Protein AF-A0A1Q8Y945-F1 (afdb_monomer_lite)

InterPro domains:
  IPR010982 Lambda repressor-like, DNA-binding domain superfamily [G3DSA:1.10.260.40] (6-76)

Secondary structure (DSSP, 8-state):
----EETTEEPPPHHHHHHHHHHHHHHHT--HHHHHHHHHHHTTS-HHHHHHHHHTSSPPPHHHHHHHHHHHHHHHT-

Radius of gyration: 12.22 Å; chains: 1; bounding box: 25×27×33 Å

Organism: NCBI:txid1111071

Structure (mmCIF, N/CA/C/O backbone):
data_AF-A0A1Q8Y945-F1
#
_entry.id   AF-A0A1Q8Y945-F1
#
loop_
_atom_site.group_PDB
_atom_site.id
_atom_site.type_symbol
_atom_site.label_atom_id
_atom_site.label_alt_id
_atom_site.label_comp_id
_atom_site.label_asym_id
_atom_site.label_entity_id
_atom_site.label_seq_id
_atom_site.pdbx_PDB_ins_code
_atom_site.Cartn_x
_atom_site.Cartn_y
_atom_site.Cartn_z
_atom_site.occupancy
_atom_site.B_iso_or_equiv
_atom_site.auth_seq_id
_atom_site.auth_comp_id
_atom_site.auth_asym_id
_atom_site.auth_atom_id
_atom_site.pdbx_PDB_model_num
ATOM 1 N N . MET A 1 1 ? -3.834 -0.271 -24.076 1.00 41.19 1 MET A N 1
ATOM 2 C CA . MET A 1 1 ? -3.153 -0.196 -22.768 1.00 41.19 1 MET A CA 1
ATOM 3 C C . MET A 1 1 ? -2.581 -1.585 -22.514 1.00 41.19 1 MET A C 1
ATOM 5 O O . MET A 1 1 ? -3.355 -2.486 -22.235 1.00 41.19 1 MET A O 1
ATOM 9 N N . GLY A 1 2 ? -1.307 -1.818 -22.841 1.00 47.69 2 GLY A N 1
ATOM 10 C CA . GLY A 1 2 ? -0.734 -3.171 -22.895 1.00 47.69 2 GLY A CA 1
ATOM 11 C C . GLY A 1 2 ? -0.367 -3.699 -21.510 1.00 47.69 2 GLY A C 1
ATOM 12 O O . GLY A 1 2 ? 0.306 -2.999 -20.757 1.00 47.69 2 GLY 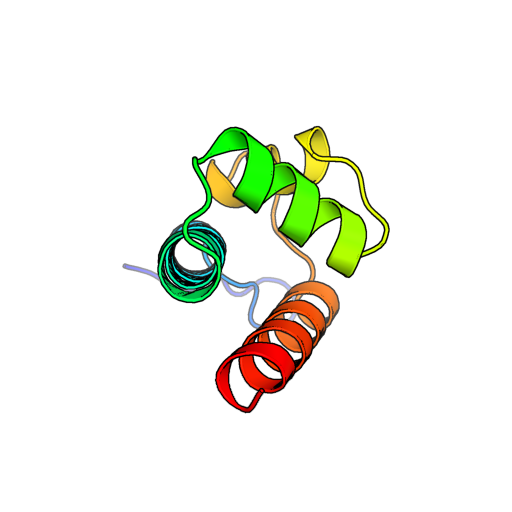A O 1
ATOM 13 N N . GLU A 1 3 ? -0.805 -4.916 -21.186 1.00 52.47 3 GLU A N 1
ATOM 14 C CA . GLU A 1 3 ? -0.324 -5.673 -20.028 1.00 52.47 3 GLU A CA 1
ATOM 15 C C . GLU A 1 3 ? 1.185 -5.898 -20.161 1.00 52.47 3 GLU A C 1
ATOM 17 O O . GLU A 1 3 ? 1.657 -6.526 -21.111 1.00 52.47 3 GLU A O 1
ATOM 22 N N . ALA A 1 4 ? 1.955 -5.369 -19.213 1.00 54.41 4 ALA A N 1
ATOM 23 C CA . ALA A 1 4 ? 3.385 -5.618 -19.143 1.00 54.41 4 ALA A CA 1
ATOM 24 C C . ALA A 1 4 ? 3.613 -7.053 -18.645 1.00 54.41 4 ALA A C 1
ATOM 26 O O . ALA A 1 4 ? 3.619 -7.318 -17.444 1.00 54.41 4 ALA A O 1
ATOM 27 N N . MET A 1 5 ? 3.767 -7.990 -19.581 1.00 48.94 5 MET A N 1
ATOM 28 C CA . MET A 1 5 ? 4.201 -9.350 -19.281 1.00 48.94 5 MET A CA 1
ATOM 29 C C . MET A 1 5 ? 5.727 -9.368 -19.133 1.00 48.94 5 MET A C 1
ATOM 31 O O . MET A 1 5 ? 6.448 -9.223 -20.118 1.00 48.94 5 MET A O 1
ATOM 35 N N . SER A 1 6 ? 6.229 -9.568 -17.916 1.00 49.00 6 SER A N 1
ATOM 36 C CA . SER A 1 6 ? 7.614 -9.979 -17.668 1.00 49.00 6 SER A CA 1
ATOM 37 C C . SER A 1 6 ? 7.611 -11.314 -16.915 1.00 49.00 6 SER A C 1
ATOM 39 O O . SER A 1 6 ? 6.949 -11.472 -15.891 1.00 49.00 6 SER A O 1
ATOM 41 N N . ASP A 1 7 ? 8.288 -12.314 -17.488 1.00 54.06 7 ASP A N 1
ATOM 42 C CA . ASP A 1 7 ? 8.504 -13.657 -16.922 1.00 54.06 7 ASP A CA 1
ATOM 43 C C . ASP A 1 7 ? 7.245 -14.417 -16.453 1.00 54.06 7 ASP A C 1
ATOM 45 O O . ASP A 1 7 ? 7.243 -15.078 -15.413 1.00 54.06 7 ASP A O 1
ATOM 49 N N . GLY A 1 8 ? 6.141 -14.329 -17.207 1.00 57.69 8 GLY A N 1
ATOM 50 C CA . GLY A 1 8 ? 4.928 -15.126 -16.958 1.00 57.69 8 GLY A CA 1
ATOM 51 C C . GLY A 1 8 ? 4.175 -14.786 -15.664 1.00 57.69 8 GLY A C 1
ATOM 52 O O . GLY A 1 8 ? 3.243 -15.501 -15.295 1.00 57.69 8 GLY A O 1
ATOM 53 N N . LYS A 1 9 ? 4.546 -13.700 -14.973 1.00 59.69 9 LYS A N 1
ATOM 54 C CA . LYS A 1 9 ? 3.856 -13.192 -13.782 1.00 59.69 9 LYS A CA 1
ATOM 55 C C . LYS A 1 9 ? 3.178 -11.860 -14.094 1.00 59.69 9 LYS A C 1
ATOM 57 O O . LYS A 1 9 ? 3.825 -10.910 -14.519 1.00 59.69 9 LYS A O 1
ATOM 62 N N . MET A 1 10 ? 1.872 -11.785 -13.841 1.00 74.69 10 MET A N 1
ATOM 63 C CA . MET A 1 10 ? 1.080 -10.56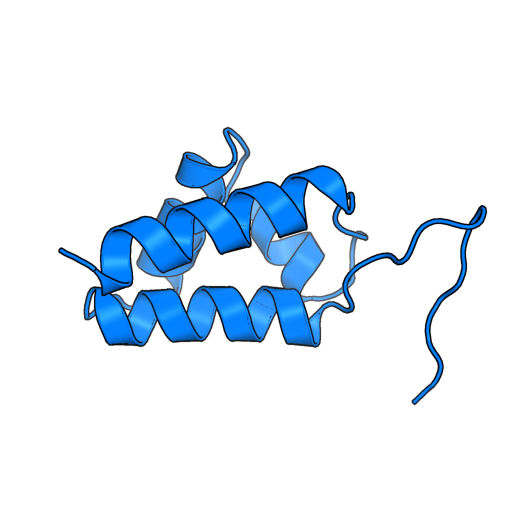7 -14.018 1.00 74.69 10 MET A CA 1
ATOM 64 C C . MET A 1 10 ? 1.478 -9.530 -12.958 1.00 74.69 10 MET A C 1
ATOM 66 O O . MET A 1 10 ? 1.094 -9.632 -11.793 1.00 74.69 10 MET A O 1
ATOM 70 N N . VAL A 1 11 ? 2.310 -8.566 -13.353 1.00 86.38 11 VAL A N 1
ATOM 71 C CA . VAL A 1 11 ? 2.716 -7.429 -12.520 1.00 86.38 11 VAL A CA 1
ATOM 72 C C . VAL A 1 11 ? 1.558 -6.428 -12.461 1.00 86.38 11 VAL A C 1
ATOM 74 O O . VAL A 1 11 ? 1.042 -6.055 -13.517 1.00 86.38 11 VAL A O 1
ATOM 77 N N . PRO A 1 12 ? 1.137 -5.963 -11.271 1.00 91.75 12 PRO A N 1
ATOM 78 C CA . PRO A 1 12 ? 0.069 -4.978 -11.177 1.00 91.75 12 PRO A CA 1
ATOM 79 C C . PRO A 1 12 ? 0.513 -3.654 -11.820 1.00 91.75 12 PRO A C 1
ATOM 81 O O . PRO A 1 12 ? 1.603 -3.152 -11.514 1.00 91.75 12 PRO A O 1
ATOM 84 N N . PRO A 1 13 ? -0.309 -3.050 -12.691 1.00 93.69 13 PRO A N 1
ATOM 85 C CA . PRO A 1 13 ? -0.017 -1.731 -13.220 1.00 93.69 13 PRO A CA 1
ATOM 86 C C . PRO A 1 13 ? -0.069 -0.681 -12.092 1.00 93.69 13 PRO A C 1
ATOM 88 O O . PRO A 1 13 ? -0.864 -0.825 -11.155 1.00 93.69 13 PRO A O 1
ATOM 91 N N . PRO A 1 14 ? 0.713 0.410 -12.190 1.00 96.50 14 PRO A N 1
ATOM 92 C CA . PRO A 1 14 ? 0.732 1.478 -11.185 1.00 96.50 14 PRO A CA 1
ATOM 93 C C . PRO A 1 14 ? -0.658 2.041 -10.859 1.00 96.50 14 PRO A C 1
ATOM 95 O O . PRO A 1 14 ? -0.958 2.350 -9.707 1.00 96.50 14 PRO A O 1
ATOM 98 N N . GLU A 1 15 ? -1.548 2.092 -11.854 1.00 96.81 15 GLU A N 1
ATOM 99 C CA . GLU A 1 15 ? -2.933 2.537 -11.674 1.00 96.81 15 GLU A CA 1
ATOM 100 C C . GLU A 1 15 ? -3.729 1.649 -10.710 1.00 96.81 15 GLU A C 1
ATOM 102 O O . GLU A 1 15 ? -4.495 2.167 -9.902 1.00 96.81 15 GLU A O 1
ATOM 107 N N . GLN A 1 16 ? -3.517 0.330 -10.724 1.00 96.62 16 GLN A N 1
ATOM 108 C CA . GLN A 1 16 ? -4.181 -0.580 -9.784 1.00 96.62 16 GLN A CA 1
ATOM 109 C C . GLN A 1 16 ? -3.629 -0.435 -8.362 1.00 96.62 16 GLN A C 1
ATOM 111 O O . GLN A 1 16 ? -4.387 -0.481 -7.389 1.00 96.62 16 GLN A O 1
ATOM 116 N N . VAL A 1 17 ? -2.319 -0.206 -8.225 1.00 97.19 17 VAL A N 1
ATOM 117 C CA . VAL A 1 17 ? -1.701 0.098 -6.925 1.00 97.19 17 VAL A CA 1
ATOM 118 C C . VA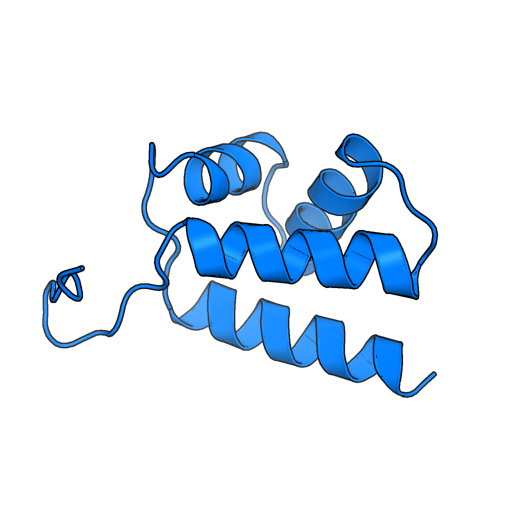L A 1 17 ? -2.296 1.387 -6.353 1.00 97.19 17 VAL A C 1
ATOM 120 O O . VAL A 1 17 ? -2.736 1.413 -5.201 1.00 97.19 17 VAL A O 1
ATOM 123 N N . LYS A 1 18 ? -2.395 2.429 -7.185 1.00 98.06 18 LYS A N 1
ATOM 124 C CA . LYS A 1 18 ? -2.994 3.715 -6.821 1.00 98.06 18 LYS A CA 1
ATOM 125 C C . LYS A 1 18 ? -4.473 3.577 -6.447 1.00 98.06 18 LYS A C 1
ATOM 127 O O . LYS A 1 18 ? -4.879 4.115 -5.419 1.00 98.06 18 LYS A O 1
ATOM 132 N N . ALA A 1 19 ? -5.256 2.830 -7.225 1.00 97.19 19 ALA A N 1
ATOM 133 C CA . ALA A 1 19 ? -6.670 2.577 -6.941 1.00 97.19 19 ALA A CA 1
ATOM 134 C C . ALA A 1 19 ? -6.865 1.876 -5.585 1.00 97.19 19 ALA A C 1
ATOM 136 O O . ALA A 1 19 ? -7.765 2.224 -4.824 1.00 97.19 19 ALA A O 1
ATOM 137 N N . THR A 1 20 ? -5.969 0.950 -5.229 1.00 96.75 20 THR A N 1
ATOM 138 C CA . THR A 1 20 ? -6.018 0.259 -3.930 1.00 96.75 20 THR A CA 1
ATOM 139 C C . THR A 1 20 ? -5.768 1.222 -2.763 1.00 96.75 20 THR A C 1
ATOM 141 O O . THR A 1 20 ? -6.478 1.179 -1.760 1.00 96.75 20 THR A O 1
ATOM 144 N N . ARG A 1 21 ? -4.816 2.160 -2.894 1.00 97.94 21 ARG A N 1
ATOM 145 C CA . ARG A 1 21 ? -4.634 3.236 -1.900 1.00 97.94 21 ARG A CA 1
ATOM 146 C C . ARG A 1 21 ? -5.877 4.127 -1.807 1.00 97.94 21 ARG A C 1
ATOM 148 O O . ARG A 1 21 ? -6.237 4.557 -0.713 1.00 97.94 21 ARG A O 1
ATOM 155 N N . GLU A 1 22 ? -6.517 4.450 -2.927 1.00 98.06 22 GLU A N 1
ATOM 156 C CA . GLU A 1 22 ? -7.723 5.291 -2.937 1.00 98.06 22 GLU A CA 1
ATOM 157 C C . GLU A 1 22 ? -8.894 4.627 -2.219 1.00 98.06 22 GLU A C 1
ATOM 159 O O . GLU A 1 22 ? -9.568 5.306 -1.447 1.00 98.06 22 GLU A O 1
ATOM 164 N N . ALA A 1 23 ? -9.066 3.312 -2.372 1.00 96.56 23 ALA A N 1
ATOM 165 C CA . ALA A 1 23 ? -10.020 2.543 -1.576 1.00 96.56 23 ALA A CA 1
ATOM 166 C C . ALA A 1 23 ? -9.737 2.692 -0.071 1.00 96.56 23 ALA A C 1
ATOM 168 O O . ALA A 1 23 ? -10.634 3.041 0.692 1.00 96.56 23 ALA A O 1
ATOM 169 N N . ILE A 1 24 ? -8.472 2.571 0.351 1.00 97.31 24 ILE A N 1
ATOM 170 C CA . ILE A 1 24 ? -8.073 2.788 1.753 1.00 97.31 24 ILE A CA 1
ATOM 171 C C . ILE A 1 24 ? -8.376 4.211 2.240 1.00 97.31 24 ILE A C 1
ATOM 173 O O . ILE A 1 24 ? -8.816 4.384 3.377 1.00 97.31 24 ILE A O 1
ATOM 177 N N . GLN A 1 25 ? -8.183 5.241 1.407 1.00 97.81 25 GLN A N 1
ATOM 178 C CA . GLN A 1 25 ? -8.574 6.607 1.782 1.00 97.81 25 GLN A CA 1
ATOM 179 C C . GLN A 1 25 ? -10.068 6.710 2.083 1.00 97.81 25 GLN A C 1
ATOM 181 O O . GLN A 1 25 ? -10.445 7.405 3.021 1.00 97.81 25 GLN A O 1
ATOM 186 N N . ILE A 1 26 ? -10.902 6.054 1.274 1.00 96.12 26 ILE A N 1
ATOM 187 C CA . ILE A 1 26 ? -12.358 6.099 1.409 1.00 96.12 26 ILE A CA 1
ATOM 188 C C . ILE A 1 26 ? -12.784 5.332 2.660 1.00 96.12 26 ILE A C 1
ATOM 190 O O . ILE A 1 26 ? -13.448 5.906 3.518 1.00 96.12 26 ILE A O 1
ATOM 194 N N . VAL A 1 27 ? -12.350 4.076 2.791 1.00 95.00 27 VAL A N 1
ATOM 195 C CA . VAL A 1 27 ? -12.747 3.173 3.883 1.00 95.00 27 VAL A CA 1
ATOM 196 C C . VAL A 1 27 ? -12.331 3.722 5.249 1.00 95.00 27 VAL A C 1
ATOM 198 O O . VAL A 1 27 ? -13.110 3.678 6.194 1.00 95.00 27 VAL A O 1
ATOM 201 N N . LEU A 1 28 ? -11.125 4.288 5.357 1.00 95.62 28 LEU A N 1
ATOM 202 C CA . LEU A 1 28 ? -10.582 4.773 6.631 1.00 95.62 28 LEU A CA 1
ATOM 203 C C . LEU A 1 28 ? -10.684 6.296 6.820 1.00 95.62 28 LEU A C 1
ATOM 205 O O . LEU A 1 28 ? -10.190 6.823 7.817 1.00 95.62 28 LEU A O 1
ATOM 209 N N . GLY A 1 29 ? -11.264 7.032 5.867 1.00 96.75 29 GLY A N 1
ATOM 210 C CA . GLY A 1 29 ? -11.332 8.499 5.919 1.00 96.75 29 GLY A CA 1
ATOM 211 C C . GLY A 1 29 ? -9.958 9.187 5.934 1.00 96.75 29 GLY A C 1
ATOM 212 O O . GLY A 1 29 ? -9.801 10.272 6.501 1.00 96.75 29 GLY A O 1
ATOM 213 N N . LEU A 1 30 ? -8.939 8.561 5.337 1.00 97.62 30 LEU A N 1
ATOM 214 C CA . LEU A 1 30 ? -7.553 9.029 5.379 1.00 97.62 30 LEU A CA 1
ATOM 215 C C . LEU A 1 30 ? -7.216 9.976 4.222 1.00 97.62 30 LEU A C 1
ATOM 217 O O . LEU A 1 30 ? -7.696 9.847 3.096 1.00 97.62 30 LEU A O 1
ATOM 221 N N . LYS A 1 31 ? -6.301 10.915 4.482 1.00 98.44 31 LYS A N 1
ATOM 222 C CA . LYS A 1 31 ? -5.632 11.695 3.430 1.00 98.44 31 LYS A CA 1
ATOM 223 C C . LYS A 1 31 ? -4.517 10.871 2.777 1.00 98.44 31 LYS A C 1
ATOM 225 O O . LYS A 1 31 ? -4.035 9.899 3.357 1.00 98.44 31 LYS A O 1
ATOM 230 N N . ILE A 1 32 ? -4.061 11.312 1.603 1.00 98.06 32 ILE A N 1
ATOM 231 C CA . ILE A 1 32 ? -3.10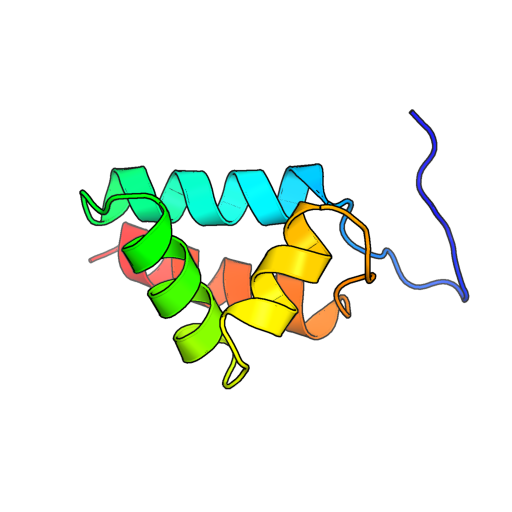5 10.580 0.756 1.00 98.06 32 ILE A CA 1
ATOM 232 C C . ILE A 1 32 ? -1.874 10.064 1.497 1.00 98.06 32 ILE A C 1
ATOM 234 O O . ILE A 1 32 ? -1.580 8.875 1.413 1.00 98.06 32 ILE A O 1
ATOM 238 N N . THR A 1 33 ? -1.200 10.914 2.273 1.00 98.31 33 THR A N 1
ATOM 239 C CA . THR A 1 33 ? 0.018 10.530 2.995 1.00 98.31 33 THR A CA 1
ATOM 240 C C . THR A 1 33 ? -0.253 9.416 4.004 1.00 98.31 33 THR A C 1
ATOM 242 O O . THR A 1 33 ? 0.466 8.423 4.019 1.00 98.31 33 THR A O 1
ATOM 245 N N . ALA A 1 34 ? -1.331 9.535 4.784 1.00 98.50 34 ALA A N 1
ATOM 246 C CA . ALA A 1 34 ? -1.697 8.537 5.785 1.00 98.50 34 ALA A CA 1
ATOM 247 C C . ALA A 1 34 ? -2.124 7.207 5.143 1.00 98.50 34 ALA A C 1
ATOM 249 O O . ALA A 1 34 ? -1.779 6.148 5.654 1.00 98.50 34 ALA A O 1
ATOM 250 N N . ALA A 1 35 ? -2.810 7.242 3.996 1.00 98.38 35 ALA A N 1
ATOM 251 C CA . ALA A 1 35 ? -3.146 6.031 3.250 1.00 98.38 35 ALA A CA 1
ATOM 252 C C . ALA A 1 35 ? -1.902 5.347 2.650 1.00 98.38 35 ALA A C 1
ATOM 254 O O . ALA A 1 35 ? -1.815 4.122 2.667 1.00 98.38 35 ALA A O 1
ATOM 255 N N . GLN A 1 36 ? -0.917 6.111 2.160 1.00 98.56 36 GLN A N 1
ATOM 256 C CA . GLN A 1 36 ? 0.362 5.556 1.694 1.00 98.56 36 GLN A CA 1
ATOM 257 C C . GLN A 1 36 ? 1.169 4.939 2.844 1.00 98.56 36 GLN A C 1
ATOM 259 O O . GLN A 1 36 ? 1.716 3.850 2.681 1.00 98.56 36 GLN A O 1
ATOM 264 N N . ASP A 1 37 ? 1.226 5.609 4.000 1.00 98.62 37 ASP A N 1
ATOM 265 C CA . ASP A 1 37 ? 1.864 5.074 5.210 1.00 98.62 37 ASP A CA 1
ATOM 266 C C . ASP A 1 37 ? 1.163 3.786 5.672 1.00 98.62 37 ASP A C 1
ATOM 268 O O . ASP A 1 37 ? 1.830 2.796 5.974 1.00 98.62 37 ASP A O 1
ATOM 272 N N . TRP A 1 38 ? -0.173 3.759 5.633 1.00 98.25 38 TRP A N 1
ATOM 273 C CA . TRP A 1 38 ? -0.968 2.573 5.945 1.00 98.25 38 TRP A CA 1
ATOM 274 C C . TRP A 1 38 ? -0.649 1.403 5.004 1.00 98.25 38 TRP A C 1
ATOM 276 O O . TRP A 1 38 ? -0.320 0.312 5.467 1.00 98.25 38 TRP A O 1
ATOM 286 N N . CYS A 1 39 ? -0.675 1.629 3.685 1.00 98.19 39 CYS A N 1
ATOM 287 C CA . CYS A 1 39 ? -0.394 0.581 2.700 1.00 98.19 39 CYS A CA 1
ATOM 288 C C . CYS A 1 39 ? 1.046 0.059 2.816 1.00 98.19 39 CYS A C 1
ATOM 290 O O . CYS A 1 39 ? 1.291 -1.143 2.697 1.00 98.19 39 CYS A O 1
ATOM 292 N N . ALA A 1 40 ? 2.007 0.949 3.078 1.00 98.44 40 ALA A N 1
ATOM 293 C CA . ALA A 1 40 ? 3.394 0.568 3.297 1.00 98.44 40 ALA A CA 1
ATOM 294 C C . ALA A 1 40 ? 3.559 -0.288 4.563 1.00 98.44 40 ALA A C 1
ATOM 296 O O . ALA A 1 40 ? 4.198 -1.341 4.512 1.00 98.44 40 ALA A O 1
ATOM 297 N N . ALA A 1 41 ? 2.930 0.109 5.673 1.00 98.25 41 ALA A N 1
ATOM 298 C CA . ALA A 1 41 ? 2.941 -0.656 6.917 1.00 98.25 41 ALA A CA 1
ATOM 299 C C . ALA A 1 41 ? 2.271 -2.029 6.752 1.00 98.25 41 ALA A C 1
ATOM 301 O O . ALA A 1 41 ? 2.811 -3.036 7.211 1.00 98.25 41 ALA A O 1
ATOM 302 N N . ALA A 1 42 ? 1.147 -2.090 6.030 1.00 97.56 42 ALA A N 1
ATOM 303 C CA . ALA A 1 42 ? 0.430 -3.327 5.722 1.00 97.56 42 ALA A CA 1
ATOM 304 C C . ALA A 1 42 ? 1.295 -4.345 4.958 1.00 97.56 42 ALA A C 1
ATOM 306 O O . ALA A 1 42 ? 1.107 -5.552 5.117 1.00 97.56 42 ALA A O 1
ATOM 307 N N . LEU A 1 43 ? 2.253 -3.863 4.162 1.00 97.81 43 LEU A N 1
ATOM 308 C CA . LEU A 1 43 ? 3.186 -4.664 3.367 1.00 97.81 43 LEU A CA 1
ATOM 309 C C . LEU A 1 43 ? 4.587 -4.776 3.982 1.00 97.81 43 LEU A C 1
ATOM 311 O O . LEU A 1 43 ? 5.489 -5.300 3.331 1.00 97.81 43 LEU A O 1
ATOM 315 N N . HIS A 1 44 ? 4.789 -4.281 5.207 1.00 97.69 44 HIS A N 1
ATOM 316 C CA . HIS A 1 44 ? 6.095 -4.246 5.872 1.00 97.69 44 HIS A CA 1
ATOM 317 C C . HIS A 1 44 ? 7.195 -3.607 5.005 1.00 97.69 44 HIS A C 1
ATOM 319 O O . HIS A 1 44 ? 8.328 -4.084 4.934 1.00 97.69 44 HIS A O 1
ATOM 325 N N . THR A 1 45 ? 6.853 -2.516 4.322 1.00 97.88 45 THR A N 1
ATOM 326 C CA . THR A 1 45 ? 7.762 -1.759 3.459 1.00 97.88 45 THR A CA 1
ATOM 327 C C . THR A 1 45 ? 7.770 -0.276 3.829 1.00 97.88 45 THR A C 1
ATOM 329 O O . THR A 1 45 ? 7.101 0.160 4.763 1.00 97.88 45 THR A O 1
ATOM 332 N N . SER A 1 46 ? 8.555 0.521 3.106 1.00 98.31 46 SER A N 1
ATOM 333 C CA . SER A 1 46 ? 8.612 1.970 3.300 1.00 98.31 46 SER A CA 1
ATOM 334 C C . SER A 1 46 ? 7.563 2.699 2.454 1.00 98.31 46 SER A C 1
ATOM 336 O O . SER A 1 46 ? 7.256 2.275 1.336 1.00 98.31 46 SER A O 1
ATOM 338 N N . ARG A 1 47 ? 7.086 3.864 2.924 1.00 98.44 47 ARG A N 1
ATOM 339 C CA . ARG A 1 47 ? 6.222 4.755 2.124 1.00 98.44 47 ARG A CA 1
ATOM 340 C C . ARG A 1 47 ? 6.849 5.090 0.771 1.00 98.44 47 ARG A C 1
ATOM 342 O O . ARG A 1 47 ? 6.152 5.136 -0.236 1.00 98.44 47 ARG A O 1
ATOM 349 N N . ARG A 1 48 ? 8.171 5.293 0.732 1.00 98.31 48 ARG A N 1
ATOM 350 C CA . ARG A 1 48 ? 8.893 5.606 -0.508 1.00 98.31 48 ARG A CA 1
ATOM 351 C C . ARG A 1 48 ? 8.789 4.472 -1.526 1.00 98.31 48 ARG A C 1
ATOM 353 O O . ARG A 1 48 ? 8.546 4.746 -2.695 1.00 98.31 48 ARG A O 1
ATOM 360 N N . SER A 1 49 ? 8.957 3.223 -1.092 1.00 98.00 49 SER A N 1
ATOM 361 C CA . SER A 1 49 ? 8.796 2.058 -1.970 1.00 98.00 49 SER A CA 1
ATOM 362 C C . SER A 1 49 ? 7.373 1.969 -2.515 1.00 98.00 49 SER A C 1
ATOM 364 O O . SER A 1 49 ? 7.204 1.746 -3.708 1.00 98.00 49 SER A O 1
ATOM 366 N N . PHE A 1 50 ? 6.370 2.230 -1.671 1.00 98.12 50 PHE A N 1
ATOM 367 C CA . PHE A 1 50 ? 4.974 2.259 -2.104 1.00 98.12 50 PHE A CA 1
ATOM 368 C C . PHE A 1 50 ? 4.704 3.352 -3.146 1.00 98.12 50 PHE A C 1
ATOM 370 O O . PHE A 1 50 ? 4.150 3.070 -4.203 1.00 98.12 50 PHE A O 1
ATOM 377 N N . GLN A 1 51 ? 5.182 4.575 -2.908 1.00 98.38 51 GLN A N 1
ATOM 378 C CA . GLN A 1 51 ? 5.056 5.689 -3.853 1.00 98.38 51 GLN A CA 1
ATOM 379 C C . GLN A 1 51 ? 5.690 5.381 -5.215 1.00 98.38 51 GLN A C 1
ATOM 381 O O . GLN A 1 51 ? 5.104 5.708 -6.238 1.00 98.38 51 GLN A O 1
ATOM 386 N N . GLN A 1 52 ? 6.853 4.722 -5.238 1.00 98.31 52 GLN A N 1
ATOM 387 C CA . GLN A 1 52 ? 7.509 4.316 -6.488 1.00 98.31 52 GLN A CA 1
ATOM 388 C C . GLN A 1 52 ? 6.688 3.293 -7.281 1.00 98.31 52 GLN A C 1
ATOM 390 O O . GLN A 1 52 ? 6.768 3.261 -8.506 1.00 98.31 52 GLN A O 1
ATOM 395 N N . TRP A 1 53 ? 5.894 2.463 -6.600 1.00 98.00 53 TRP A N 1
ATOM 396 C CA . TRP A 1 53 ? 4.951 1.562 -7.260 1.00 98.00 53 TRP A CA 1
ATOM 397 C C . TRP A 1 53 ? 3.740 2.302 -7.830 1.00 98.00 53 TRP A C 1
ATOM 399 O O . TRP A 1 53 ? 3.270 1.944 -8.904 1.00 98.00 53 TRP A O 1
ATOM 409 N N . GLU A 1 54 ?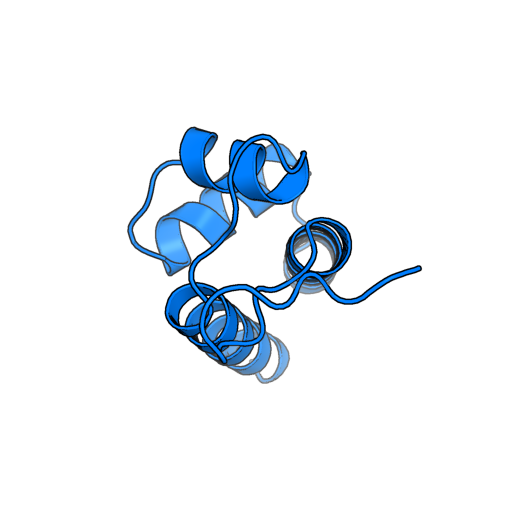 3.265 3.352 -7.158 1.00 97.38 54 GLU A N 1
ATOM 410 C CA . GLU A 1 54 ? 2.162 4.189 -7.651 1.00 97.38 54 GLU A CA 1
ATOM 411 C C . GLU A 1 54 ? 2.551 5.064 -8.845 1.00 97.38 54 GLU A C 1
ATOM 413 O O . GLU A 1 54 ? 1.726 5.302 -9.725 1.00 97.38 54 GLU A O 1
ATOM 418 N N . THR A 1 55 ? 3.788 5.563 -8.879 1.00 96.69 55 THR A N 1
ATOM 419 C CA . THR A 1 55 ? 4.302 6.367 -10.000 1.00 96.69 55 THR A CA 1
ATOM 420 C C . THR A 1 55 ? 4.761 5.510 -11.175 1.00 96.69 55 THR A C 1
ATOM 422 O O . THR A 1 55 ? 4.907 6.023 -12.280 1.00 96.69 55 THR A O 1
ATOM 425 N N . GLY A 1 56 ? 4.985 4.212 -10.953 1.00 95.06 56 GLY A N 1
ATOM 426 C CA . GLY A 1 56 ? 5.580 3.316 -11.940 1.00 95.06 56 GLY A CA 1
ATOM 427 C C . GLY A 1 56 ? 7.101 3.424 -12.048 1.00 95.06 56 GLY A C 1
ATOM 428 O O . GLY A 1 56 ? 7.684 2.745 -12.888 1.00 95.06 56 GLY A O 1
ATOM 429 N N . ASP A 1 57 ? 7.755 4.197 -11.171 1.00 96.31 57 ASP A N 1
ATOM 430 C CA . ASP A 1 57 ? 9.223 4.241 -11.062 1.00 96.31 57 ASP A CA 1
ATOM 431 C C . ASP A 1 57 ? 9.806 2.863 -10.701 1.00 96.31 57 ASP A C 1
ATOM 433 O O . ASP A 1 57 ? 10.962 2.557 -10.999 1.00 96.31 57 ASP A O 1
ATOM 437 N N . ARG A 1 58 ? 9.011 2.023 -10.027 1.00 95.50 58 ARG A N 1
ATOM 438 C CA . ARG A 1 58 ? 9.316 0.621 -9.744 1.00 95.50 58 ARG A CA 1
ATOM 439 C C . ARG A 1 58 ? 8.065 -0.230 -9.942 1.00 95.50 58 ARG A C 1
ATOM 441 O O . ARG A 1 58 ? 6.964 0.188 -9.610 1.00 95.50 58 ARG A O 1
ATOM 448 N N . SER A 1 59 ? 8.234 -1.472 -10.377 1.00 94.44 59 SER A N 1
ATOM 449 C CA . SER A 1 59 ? 7.145 -2.452 -10.395 1.00 94.44 59 SER A CA 1
ATOM 450 C C . SER A 1 59 ? 6.931 -3.089 -9.017 1.00 94.44 59 SER A C 1
ATOM 452 O O . SER A 1 59 ? 7.892 -3.471 -8.339 1.00 94.44 59 SER A O 1
ATOM 454 N N . MET A 1 60 ? 5.672 -3.233 -8.602 1.00 95.38 60 MET A N 1
ATOM 455 C CA . MET A 1 60 ? 5.312 -3.988 -7.399 1.00 95.38 60 MET A CA 1
ATOM 456 C C . MET A 1 60 ? 5.357 -5.494 -7.686 1.00 95.38 60 MET A C 1
ATOM 458 O O . MET A 1 60 ? 4.919 -5.950 -8.739 1.00 95.38 60 MET A O 1
ATOM 462 N N . HIS A 1 61 ? 5.864 -6.291 -6.742 1.00 95.19 61 HIS A N 1
ATOM 463 C CA . HIS A 1 61 ? 5.831 -7.748 -6.873 1.00 95.19 61 HIS A CA 1
ATOM 464 C C . HIS A 1 61 ? 4.378 -8.263 -6.751 1.00 95.19 61 HIS A C 1
ATOM 466 O O . HIS A 1 61 ? 3.700 -7.876 -5.797 1.00 95.19 61 HIS A O 1
ATOM 472 N N . PRO A 1 62 ? 3.903 -9.184 -7.614 1.00 94.81 62 PRO A N 1
ATOM 473 C CA . PRO A 1 62 ? 2.509 -9.651 -7.594 1.00 94.81 62 PRO A CA 1
ATOM 474 C C . PRO A 1 62 ? 2.046 -10.183 -6.231 1.00 94.81 62 PRO A C 1
ATOM 476 O O . PRO A 1 62 ? 0.949 -9.879 -5.783 1.00 94.81 62 PRO A O 1
ATOM 479 N N . ALA A 1 63 ? 2.914 -10.900 -5.506 1.00 94.69 63 ALA A N 1
ATOM 480 C CA . ALA A 1 63 ? 2.580 -11.396 -4.165 1.00 94.69 63 ALA A CA 1
ATOM 481 C C . ALA A 1 63 ? 2.325 -10.275 -3.137 1.00 94.69 63 ALA A C 1
ATOM 483 O O . ALA A 1 63 ? 1.507 -10.449 -2.239 1.00 94.69 63 ALA A O 1
ATOM 484 N N . PHE A 1 64 ? 2.998 -9.123 -3.262 1.00 96.62 64 PHE A N 1
ATOM 485 C CA . PHE A 1 64 ? 2.713 -7.970 -2.400 1.00 96.62 64 PHE A CA 1
ATOM 486 C C . PHE A 1 64 ? 1.360 -7.358 -2.746 1.00 96.62 64 PHE A C 1
ATOM 488 O O . PHE A 1 64 ? 0.629 -6.954 -1.850 1.00 96.62 64 PHE A O 1
ATOM 495 N N . PHE A 1 65 ? 1.002 -7.338 -4.027 1.00 96.38 65 PHE A N 1
ATOM 496 C CA . PHE A 1 65 ? -0.287 -6.820 -4.457 1.00 96.38 65 PHE A CA 1
ATOM 497 C C . PHE A 1 65 ? -1.453 -7.688 -3.988 1.00 96.38 65 PHE A C 1
ATOM 499 O O . PHE A 1 65 ? -2.412 -7.169 -3.421 1.00 96.38 65 PHE A O 1
ATOM 506 N N . GLU A 1 66 ? -1.344 -9.011 -4.131 1.00 96.19 66 GLU A N 1
ATOM 507 C CA . GLU A 1 66 ? -2.363 -9.927 -3.610 1.00 96.19 66 GLU A CA 1
ATOM 508 C C . GLU A 1 66 ? -2.480 -9.833 -2.081 1.00 96.19 66 GLU A C 1
ATOM 510 O O . GLU A 1 66 ? -3.589 -9.775 -1.551 1.00 96.19 66 GLU A O 1
ATOM 515 N N . LEU A 1 67 ? -1.358 -9.711 -1.357 1.00 96.75 67 LEU A N 1
ATOM 516 C CA . LEU A 1 67 ? -1.384 -9.479 0.090 1.00 96.75 67 LEU A CA 1
ATOM 517 C C . LEU A 1 67 ? -2.082 -8.160 0.456 1.00 96.75 67 LEU A C 1
ATOM 519 O O . LEU A 1 67 ? -2.857 -8.127 1.413 1.00 96.75 67 LEU A O 1
ATOM 523 N N . LEU A 1 68 ? -1.819 -7.081 -0.288 1.00 96.62 68 LEU A N 1
ATOM 524 C CA . LEU A 1 68 ? -2.465 -5.787 -0.067 1.00 96.62 68 LEU A CA 1
ATOM 525 C C . LEU A 1 68 ? -3.979 -5.900 -0.251 1.00 96.62 68 LEU A C 1
ATOM 527 O O . LEU A 1 68 ? -4.719 -5.471 0.628 1.00 96.62 68 LEU A O 1
ATOM 531 N N . LYS A 1 69 ? -4.432 -6.526 -1.344 1.00 95.94 69 LYS A N 1
ATOM 532 C CA . LYS A 1 69 ? -5.857 -6.748 -1.628 1.00 95.94 69 LYS A CA 1
ATOM 533 C C . LYS A 1 69 ? -6.549 -7.529 -0.515 1.00 95.94 69 LYS A C 1
ATOM 535 O O . LYS A 1 69 ? -7.610 -7.117 -0.063 1.00 95.94 69 LYS A O 1
ATOM 540 N N . ILE A 1 70 ? -5.929 -8.609 -0.031 1.00 96.31 70 ILE A N 1
ATOM 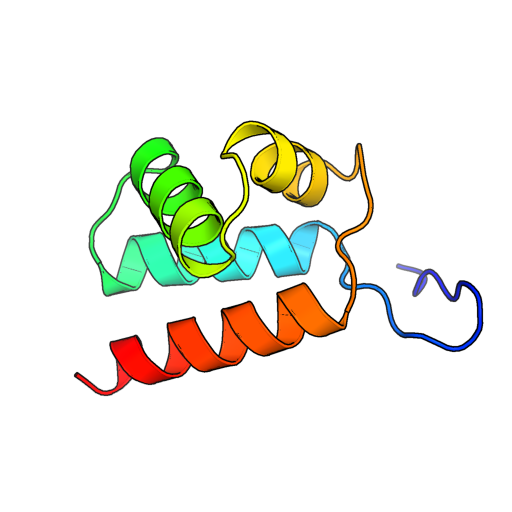541 C CA . ILE A 1 70 ? -6.460 -9.388 1.097 1.00 96.31 70 ILE A CA 1
ATOM 542 C C . ILE A 1 70 ? -6.612 -8.497 2.337 1.00 96.31 70 ILE A C 1
ATOM 544 O O . ILE A 1 70 ? -7.656 -8.507 2.980 1.00 96.31 70 ILE A O 1
ATOM 548 N N . LYS A 1 71 ? -5.591 -7.698 2.670 1.00 95.69 71 LYS A N 1
ATOM 549 C CA . LYS A 1 71 ? -5.629 -6.813 3.845 1.00 95.69 71 LYS A CA 1
ATOM 550 C C . LYS A 1 71 ? -6.661 -5.694 3.716 1.00 95.69 71 LYS A C 1
ATOM 552 O O . LYS A 1 71 ? -7.281 -5.360 4.717 1.00 95.69 71 LYS A O 1
ATOM 557 N N . VAL A 1 72 ? -6.852 -5.141 2.519 1.00 94.38 72 VAL A N 1
ATOM 558 C CA . VAL A 1 72 ? -7.895 -4.140 2.236 1.00 94.38 72 VAL A CA 1
ATOM 559 C C . VAL A 1 72 ? -9.280 -4.753 2.446 1.00 94.38 72 VAL A C 1
ATOM 561 O O . VAL A 1 72 ? -10.064 -4.215 3.222 1.00 94.38 72 VAL A O 1
ATOM 564 N N . ALA A 1 73 ? -9.541 -5.921 1.850 1.00 93.19 73 ALA A N 1
ATOM 565 C CA . ALA A 1 73 ? -10.825 -6.611 1.979 1.00 93.19 73 ALA A CA 1
ATOM 566 C C . ALA A 1 73 ? -11.171 -6.951 3.441 1.00 93.19 73 ALA A C 1
ATOM 568 O O . ALA A 1 73 ? -12.324 -6.857 3.845 1.00 93.19 73 ALA A O 1
ATOM 569 N N . LEU A 1 74 ? -10.179 -7.297 4.270 1.00 93.12 74 LEU A N 1
ATOM 570 C CA . LEU A 1 74 ? -10.404 -7.566 5.698 1.00 93.12 74 LEU A CA 1
ATOM 571 C C . LEU A 1 74 ? -10.913 -6.343 6.479 1.00 93.12 74 LEU A C 1
ATOM 573 O O . LEU A 1 74 ? -11.590 -6.512 7.488 1.00 93.12 74 LEU A O 1
ATOM 577 N N . ILE A 1 75 ? -10.600 -5.129 6.028 1.00 90.56 75 ILE A N 1
ATOM 578 C CA . ILE A 1 75 ? -10.990 -3.886 6.706 1.00 90.56 75 ILE A CA 1
ATOM 579 C C . ILE A 1 75 ? -12.355 -3.409 6.223 1.00 90.56 75 ILE A C 1
ATOM 581 O O . ILE A 1 75 ? -13.112 -2.873 7.016 1.00 90.56 75 ILE A O 1
ATOM 585 N N . GLU A 1 76 ? -12.700 -3.650 4.957 1.00 81.00 76 GLU A N 1
ATOM 586 C CA . GLU A 1 76 ? -14.036 -3.355 4.416 1.00 81.00 76 GLU A CA 1
ATOM 587 C C . GLU A 1 76 ? -15.153 -4.152 5.111 1.00 81.00 76 GLU A C 1
ATOM 589 O O . GLU A 1 76 ? -16.309 -3.735 5.107 1.00 81.00 76 GLU A O 1
ATOM 594 N N . HIS A 1 77 ? -14.814 -5.296 5.709 1.00 74.69 77 HIS A N 1
ATOM 595 C CA . HIS A 1 77 ? -15.745 -6.160 6.435 1.00 74.69 77 HIS A CA 1
ATOM 596 C C . HIS A 1 77 ? -15.799 -5.913 7.954 1.00 74.69 77 HIS A C 1
ATOM 598 O O . HIS A 1 77 ? -16.442 -6.695 8.656 1.00 74.69 77 HIS A O 1
ATOM 604 N N . THR A 1 78 ? -15.135 -4.871 8.465 1.00 56.50 78 THR A N 1
ATOM 605 C CA . THR A 1 78 ? -15.160 -4.489 9.891 1.00 56.50 78 THR A CA 1
ATOM 606 C C . THR A 1 78 ? -15.982 -3.225 10.099 1.00 56.50 78 THR A C 1
ATOM 608 O O . THR A 1 78 ? -16.797 -3.215 11.049 1.00 56.50 78 THR A O 1
#

Sequence (78 aa):
MGEAMSDGKMVPPPEQVKATREAIQIVLGLKITAAQDWCAAALHTSRRSFQQWETGDRSMHPAFFELLKIKVALIEHT

Foldseek 3Di:
DDQPDDPNDRFDQLVLLVVLLVLVCVLVVDDNQVSLCVLQVLLVHDSVVSVCSNVVVDIDDVVSVVSSVVVSVVSSVD

pLDDT: mean 90.1, std 15.29, range [41.19, 98.62]